Protein AF-A0A9Q0E4S2-F1 (afdb_monomer_lite)

Radius of gyration: 23.1 Å; chains: 1; bounding box: 43×35×52 Å

Foldseek 3Di:
DVVLVVVLVVVCPPDDPVVSVVSSVVCVVCVVVDDPDPVSPPDDPPDDDDDPDDDDDDDDDDDPPVCPVVVVVVVVD

Sequence (77 aa):
MAALREIWQRGASDLEGQQQQQLWKLLIGYQGCFSWEEEELGQTPLVQHSINTMPIRQRPQCLPLGRQEAAERALVA

Structure (mmCIF, N/CA/C/O backbone):
data_AF-A0A9Q0E4S2-F1
#
_entry.id   AF-A0A9Q0E4S2-F1
#
loop_
_atom_site.group_PDB
_atom_site.id
_atom_site.type_symbol
_atom_site.label_atom_id
_atom_site.label_alt_id
_atom_site.label_comp_id
_atom_site.label_asym_id
_atom_site.label_entity_id
_atom_site.label_seq_id
_atom_site.pdbx_PDB_ins_code
_atom_site.Cartn_x
_atom_site.Cartn_y
_atom_site.Cartn_z
_atom_site.occupancy
_atom_site.B_iso_or_equiv
_atom_site.auth_seq_id
_atom_site.auth_comp_id
_atom_site.auth_asym_id
_atom_site.auth_atom_id
_atom_site.pdbx_PDB_model_num
ATOM 1 N N . MET A 1 1 ? -1.730 2.825 12.823 1.00 63.88 1 MET A N 1
ATOM 2 C CA . MET A 1 1 ? -2.487 3.181 14.057 1.00 63.88 1 MET A CA 1
ATOM 3 C C . MET A 1 1 ? -2.887 4.658 14.125 1.00 63.88 1 MET A C 1
ATOM 5 O O . MET A 1 1 ? -4.017 4.923 14.515 1.00 63.88 1 MET A O 1
ATOM 9 N N . ALA A 1 2 ? -2.015 5.613 13.767 1.00 81.81 2 ALA A N 1
ATOM 10 C CA . ALA A 1 2 ? -2.354 7.046 13.779 1.00 81.81 2 ALA A CA 1
ATOM 11 C C . ALA A 1 2 ? -3.517 7.401 12.828 1.00 81.81 2 ALA A C 1
ATOM 13 O O . ALA A 1 2 ? -4.504 7.977 13.272 1.00 81.81 2 ALA A O 1
ATOM 14 N N . ALA A 1 3 ? -3.461 6.944 11.574 1.00 85.31 3 ALA A N 1
ATOM 15 C CA . ALA A 1 3 ? -4.511 7.186 10.580 1.00 85.31 3 ALA A CA 1
ATOM 16 C C . ALA A 1 3 ? -5.882 6.588 10.972 1.00 85.31 3 ALA A C 1
ATOM 18 O O . ALA A 1 3 ? -6.920 7.211 10.778 1.00 85.31 3 ALA A O 1
ATOM 19 N N . LEU A 1 4 ? -5.902 5.422 11.633 1.00 88.19 4 LEU A N 1
ATOM 20 C CA . LEU A 1 4 ? -7.135 4.835 12.177 1.00 88.19 4 LEU A CA 1
ATOM 21 C C . LEU A 1 4 ? -7.796 5.738 13.228 1.00 88.19 4 LEU A C 1
ATOM 23 O O . LEU A 1 4 ? -9.019 5.860 13.269 1.00 88.19 4 LEU A O 1
ATOM 27 N N . ARG A 1 5 ? -6.984 6.365 14.092 1.00 89.50 5 ARG A N 1
ATOM 28 C CA . ARG A 1 5 ? -7.474 7.305 15.109 1.00 89.50 5 ARG A CA 1
ATOM 29 C C . ARG A 1 5 ? -7.997 8.585 14.478 1.00 89.50 5 ARG A C 1
ATOM 31 O O . ARG A 1 5 ? -8.991 9.103 14.965 1.00 89.50 5 ARG A O 1
ATOM 38 N N . GLU A 1 6 ? -7.373 9.059 13.406 1.00 90.62 6 GLU A N 1
ATOM 39 C CA . GLU A 1 6 ? -7.856 10.218 12.656 1.00 90.62 6 GLU A CA 1
ATOM 40 C C . GLU A 1 6 ? -9.229 9.943 12.028 1.00 90.62 6 GLU A C 1
ATOM 42 O O . GLU A 1 6 ? -10.166 10.717 12.224 1.00 90.62 6 GLU A O 1
ATOM 47 N N . ILE A 1 7 ? -9.388 8.806 11.342 1.00 89.56 7 ILE A N 1
ATOM 48 C CA . ILE A 1 7 ? -10.675 8.398 10.755 1.00 89.56 7 ILE A CA 1
ATOM 49 C C . ILE A 1 7 ? -11.736 8.251 11.847 1.00 89.56 7 ILE A C 1
ATOM 51 O O . ILE A 1 7 ? -12.856 8.740 11.695 1.00 89.56 7 ILE A O 1
ATOM 55 N N . TRP A 1 8 ? -11.377 7.619 12.968 1.00 92.50 8 TRP A N 1
ATOM 56 C CA . TRP A 1 8 ? -12.276 7.500 14.109 1.00 92.50 8 TRP A CA 1
ATOM 57 C C . TRP A 1 8 ? -12.667 8.871 14.664 1.00 92.50 8 TRP A C 1
ATOM 59 O O . TRP A 1 8 ? -13.850 9.111 14.854 1.00 92.50 8 TRP A O 1
ATOM 69 N N . GLN A 1 9 ? -11.720 9.794 14.860 1.00 92.62 9 GLN A N 1
ATOM 70 C CA . GLN A 1 9 ? -12.003 11.144 15.361 1.00 92.62 9 GLN A CA 1
ATOM 71 C C . GLN A 1 9 ? -12.938 11.918 14.432 1.00 92.62 9 GLN A C 1
ATOM 73 O O . GLN A 1 9 ? -13.860 12.567 14.914 1.00 92.62 9 GLN A O 1
ATOM 78 N N . ARG A 1 10 ? -12.743 11.814 13.113 1.00 91.00 10 ARG A N 1
ATOM 79 C CA . ARG A 1 10 ? -13.617 12.461 12.122 1.00 91.00 10 ARG A CA 1
ATOM 80 C C . ARG A 1 10 ? -15.027 11.869 12.132 1.00 91.00 10 ARG A C 1
ATOM 82 O O . ARG A 1 10 ? -15.996 12.615 12.030 1.00 91.00 10 ARG A O 1
ATOM 89 N N . GLY A 1 11 ? -15.141 10.547 12.260 1.00 88.06 11 GLY A N 1
ATOM 90 C CA . GLY A 1 11 ? -16.422 9.836 12.246 1.00 88.06 11 GLY A CA 1
ATOM 91 C C . GLY A 1 11 ? -17.160 9.802 13.588 1.00 88.06 11 GLY A C 1
ATOM 92 O O . GLY A 1 11 ? -18.363 9.579 13.600 1.00 88.06 11 GLY A O 1
ATOM 93 N N . ALA A 1 12 ? -16.469 10.010 14.712 1.00 90.69 12 ALA A N 1
ATOM 94 C CA . ALA A 1 12 ? -17.036 9.900 16.058 1.00 90.69 12 ALA A CA 1
ATOM 95 C C . ALA A 1 12 ? -17.772 11.162 16.536 1.00 90.69 12 ALA A C 1
ATOM 97 O O . ALA A 1 12 ? -18.497 11.082 17.527 1.00 90.69 12 ALA A O 1
ATOM 98 N N . SER A 1 13 ? -17.595 12.294 15.845 1.00 87.38 13 SER A N 1
ATOM 99 C CA . SER A 1 13 ? -18.131 13.616 16.205 1.00 87.38 13 SER A CA 1
ATOM 100 C C . SER A 1 13 ? -19.641 13.614 16.467 1.00 87.38 13 SER A C 1
ATOM 102 O O . SER A 1 13 ? -20.094 14.222 17.432 1.00 87.38 13 SER A O 1
ATOM 104 N N . ASP A 1 14 ? -20.391 12.883 15.638 1.00 89.50 14 ASP A N 1
ATOM 105 C CA . ASP A 1 14 ? -21.860 12.853 15.642 1.00 89.50 14 ASP A CA 1
ATOM 106 C C . ASP A 1 14 ? -22.426 11.513 16.153 1.00 89.50 14 ASP A C 1
ATOM 108 O O . ASP A 1 14 ? -23.597 11.201 15.939 1.00 89.50 14 ASP A O 1
ATOM 112 N N . LEU A 1 15 ? -21.592 10.686 16.799 1.00 91.81 15 LEU A N 1
ATOM 113 C CA . LEU A 1 15 ? -21.962 9.346 17.257 1.00 91.81 15 LEU A CA 1
ATOM 114 C C . LEU A 1 15 ? -22.114 9.281 18.776 1.00 91.81 15 LEU A C 1
ATOM 116 O O . LEU A 1 15 ? -21.292 9.801 19.531 1.00 91.81 15 LEU A O 1
ATOM 120 N N . GLU A 1 16 ? -23.119 8.540 19.232 1.00 91.94 16 GLU A N 1
ATOM 121 C CA . GLU A 1 16 ? -23.298 8.214 20.647 1.00 91.94 16 GLU A CA 1
ATOM 122 C C . GLU A 1 16 ? -22.233 7.215 21.131 1.00 91.94 16 GLU A C 1
ATOM 124 O O . GLU A 1 16 ? -21.663 6.454 20.348 1.00 91.94 16 GLU A O 1
ATOM 129 N N . GLY A 1 17 ? -21.980 7.150 22.443 1.00 89.38 17 GLY A N 1
ATOM 130 C CA . GLY A 1 17 ? -20.878 6.350 23.003 1.00 89.38 17 GLY A CA 1
ATOM 131 C C . GLY A 1 17 ? -20.878 4.868 22.590 1.00 89.38 17 GLY A C 1
ATOM 132 O O . GLY A 1 17 ? -19.818 4.288 22.350 1.00 89.38 17 GLY A O 1
ATOM 133 N N . GLN A 1 18 ? -22.053 4.253 22.427 1.00 92.56 18 GLN A N 1
ATOM 134 C CA . GLN A 1 18 ? -22.162 2.878 21.927 1.00 92.56 18 GLN A CA 1
ATOM 135 C C . GLN A 1 18 ? -21.801 2.768 20.435 1.00 92.56 18 GLN A C 1
ATOM 137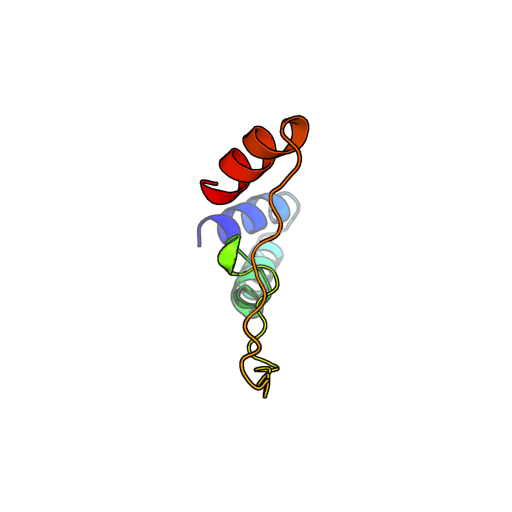 O O . GLN A 1 18 ? -21.128 1.820 20.024 1.00 92.56 18 GLN A O 1
ATOM 142 N N . GLN A 1 19 ? -22.200 3.750 19.629 1.00 92.94 19 GLN A N 1
ATOM 143 C CA . GLN A 1 19 ? -21.897 3.808 18.200 1.00 92.94 19 GLN A CA 1
ATOM 144 C C . GLN A 1 19 ? -20.408 4.092 17.959 1.00 92.94 19 GLN A C 1
ATOM 146 O O . GLN A 1 19 ? -19.797 3.476 17.089 1.00 92.94 19 GLN A O 1
ATOM 151 N N . GLN A 1 20 ? -19.782 4.934 18.785 1.00 93.38 20 GLN A N 1
ATOM 152 C CA . GLN A 1 20 ? -18.337 5.186 18.742 1.00 93.38 20 GLN A CA 1
ATOM 153 C C . GLN A 1 20 ? -17.517 3.911 18.988 1.00 93.38 20 GLN A C 1
ATOM 155 O O . GLN A 1 20 ? -16.505 3.672 18.318 1.00 93.38 20 GLN A O 1
ATOM 160 N N . GLN A 1 21 ? -17.962 3.064 19.923 1.00 93.56 21 GLN A N 1
ATOM 161 C CA . GLN A 1 21 ? -17.340 1.761 20.176 1.00 93.56 21 GLN A CA 1
ATOM 162 C C . GLN A 1 21 ? -17.547 0.785 19.013 1.00 93.56 21 GLN A C 1
ATOM 164 O O . GLN A 1 21 ? -16.628 0.037 18.672 1.00 93.56 21 GLN A O 1
ATOM 169 N N . GLN A 1 22 ? -18.733 0.777 18.399 1.00 94.50 22 GLN A N 1
ATOM 170 C CA . GLN A 1 22 ? -19.006 -0.037 17.211 1.00 94.50 22 GLN A CA 1
ATOM 171 C C . GLN A 1 22 ? -1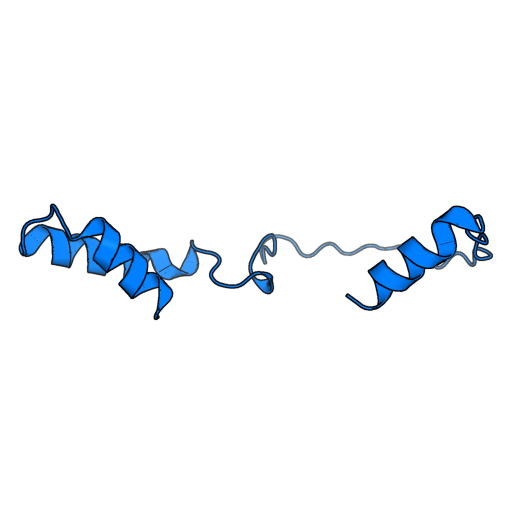8.146 0.400 16.021 1.00 94.50 22 GLN A C 1
ATOM 173 O O . GLN A 1 22 ? -17.545 -0.455 15.370 1.00 94.50 22 GLN A O 1
ATOM 178 N N . LEU A 1 23 ? -18.010 1.709 15.794 1.00 93.25 23 LEU A N 1
ATOM 179 C CA . LEU A 1 23 ? -17.135 2.270 14.768 1.00 93.25 23 LEU A CA 1
ATOM 180 C C . LEU A 1 23 ? -15.684 1.833 14.983 1.00 93.25 23 LEU A C 1
ATOM 182 O O . LEU A 1 23 ? -15.042 1.358 14.051 1.00 93.25 23 LEU A O 1
ATOM 186 N N . TRP A 1 24 ? -15.172 1.934 16.213 1.00 94.00 24 TRP A N 1
ATOM 187 C CA . TRP A 1 24 ? -13.803 1.515 16.521 1.00 94.00 24 TRP A CA 1
ATOM 188 C C . TRP A 1 24 ? -13.569 0.023 16.243 1.00 94.00 24 TRP A C 1
ATOM 190 O O . TRP A 1 24 ? -12.572 -0.347 15.622 1.00 94.00 24 TRP A O 1
ATOM 200 N N . LYS A 1 25 ? -14.516 -0.838 16.643 1.00 95.00 25 LYS A N 1
ATOM 201 C CA . LYS A 1 25 ? -14.464 -2.279 16.345 1.00 95.00 25 LYS A CA 1
ATOM 202 C C . LYS A 1 25 ? -14.455 -2.553 14.842 1.00 95.00 25 LYS A C 1
ATOM 204 O O . LYS A 1 25 ? -13.711 -3.422 14.396 1.00 95.00 25 LYS A O 1
ATOM 209 N N . LEU A 1 26 ? -15.252 -1.813 14.072 1.00 94.44 26 LEU A N 1
ATOM 210 C CA . LEU A 1 26 ? -15.331 -1.958 12.621 1.00 94.44 26 LEU A CA 1
ATOM 211 C C . LEU A 1 26 ? -14.028 -1.514 11.942 1.00 94.44 26 LEU A C 1
ATOM 213 O O . LEU A 1 26 ? -13.488 -2.252 11.124 1.00 94.44 26 LEU A O 1
ATOM 217 N N . LEU A 1 27 ? -13.476 -0.365 12.337 1.00 93.12 27 LEU A N 1
ATOM 218 C CA . LEU A 1 27 ? -12.209 0.137 11.800 1.00 93.12 27 LEU A CA 1
ATOM 219 C C . LEU A 1 27 ? -11.045 -0.827 12.064 1.00 93.12 27 LEU A C 1
ATOM 221 O O . LEU A 1 27 ? -10.236 -1.053 11.171 1.00 93.12 27 LEU A O 1
ATOM 225 N N . ILE A 1 28 ? -10.974 -1.427 13.258 1.00 92.69 28 ILE A N 1
ATOM 226 C CA . ILE A 1 28 ? -9.959 -2.449 13.563 1.00 92.69 28 ILE A CA 1
ATOM 227 C C . ILE A 1 28 ? -10.195 -3.717 12.737 1.00 92.69 28 ILE A C 1
ATOM 229 O O . ILE A 1 28 ? -9.252 -4.249 12.154 1.00 92.69 28 ILE A O 1
ATOM 233 N N . GLY A 1 29 ? -11.441 -4.199 12.675 1.00 94.06 29 GLY A N 1
ATOM 234 C CA . GLY A 1 29 ? -11.783 -5.435 11.969 1.00 94.06 29 GLY A CA 1
ATOM 235 C C . GLY A 1 29 ? -11.451 -5.393 10.477 1.00 94.06 29 GLY A C 1
ATOM 236 O O . GLY A 1 29 ? -11.058 -6.409 9.912 1.00 94.06 29 GLY A O 1
ATOM 237 N N . TYR A 1 30 ? -11.545 -4.212 9.865 1.00 90.44 30 TYR A N 1
ATOM 238 C CA . TYR A 1 30 ? -11.267 -3.997 8.446 1.00 90.44 30 TYR A CA 1
ATOM 239 C C . TYR A 1 30 ? -10.005 -3.161 8.195 1.00 90.44 30 TYR A C 1
ATOM 241 O O . TYR A 1 30 ? -9.852 -2.606 7.109 1.00 90.44 30 TYR A O 1
ATOM 249 N N . GLN A 1 31 ? -9.066 -3.077 9.152 1.00 87.94 31 GLN A N 1
ATOM 250 C CA . GLN A 1 31 ? -7.874 -2.229 8.981 1.00 87.94 31 GLN A CA 1
ATOM 251 C C . GLN A 1 31 ? -7.044 -2.606 7.741 1.00 87.94 31 GLN A C 1
ATOM 253 O O . GLN A 1 31 ? -6.397 -1.747 7.155 1.00 87.94 31 GLN A O 1
ATOM 258 N N . GLY A 1 32 ? -7.055 -3.890 7.361 1.00 82.44 32 GLY A N 1
ATOM 259 C CA . GLY A 1 32 ? -6.309 -4.418 6.215 1.00 82.44 32 GLY A CA 1
ATOM 260 C C . GLY A 1 32 ? -6.955 -4.135 4.857 1.00 82.44 32 GLY A C 1
ATOM 261 O O . GLY A 1 32 ? -6.390 -4.508 3.837 1.00 82.44 32 GLY A O 1
ATOM 262 N N . CYS A 1 33 ? -8.135 -3.510 4.827 1.00 84.00 33 CYS A N 1
ATOM 263 C CA . CYS A 1 33 ? -8.773 -3.063 3.588 1.00 84.00 33 CYS A CA 1
ATOM 264 C C . CYS A 1 33 ? -8.319 -1.663 3.156 1.00 84.00 33 CYS A C 1
ATOM 266 O O . CYS A 1 33 ? -8.628 -1.245 2.043 1.00 84.00 33 CYS A O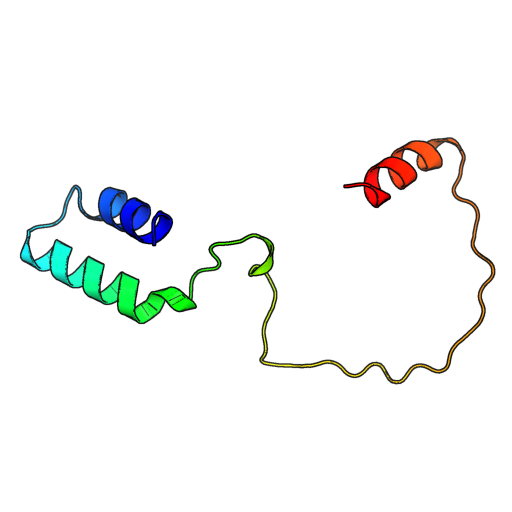 1
ATOM 268 N N . PHE A 1 34 ? -7.634 -0.928 4.032 1.00 83.19 34 PHE A N 1
ATOM 269 C CA . PHE A 1 34 ? -7.126 0.406 3.743 1.00 83.19 34 PHE A CA 1
ATOM 270 C C . PHE A 1 34 ? -5.650 0.318 3.357 1.00 83.19 34 PHE A C 1
ATOM 272 O O . PHE A 1 34 ? -4.888 -0.378 4.023 1.00 83.19 34 PHE A O 1
ATOM 279 N N . SER A 1 35 ? -5.262 1.046 2.313 1.00 80.81 35 SER A N 1
ATOM 280 C CA . SER A 1 35 ? -3.864 1.337 1.995 1.00 80.81 35 SER A CA 1
ATOM 281 C C . SER A 1 35 ? -3.441 2.575 2.782 1.00 80.81 35 SER A C 1
ATOM 283 O O . SER A 1 35 ? -3.972 3.667 2.543 1.00 80.81 35 SER A O 1
ATOM 285 N N . TRP A 1 36 ? -2.548 2.406 3.750 1.00 80.06 36 TRP A N 1
ATOM 286 C CA . TRP A 1 36 ? -2.083 3.490 4.619 1.00 80.06 36 TRP A CA 1
ATOM 287 C C . TRP A 1 36 ? -0.857 4.196 4.049 1.00 80.06 36 TRP A C 1
ATOM 289 O O . TRP A 1 36 ? -0.665 5.384 4.309 1.00 80.06 36 TRP A O 1
ATOM 299 N N . GLU A 1 37 ? -0.055 3.458 3.287 1.00 78.75 37 GLU A N 1
ATOM 300 C CA . GLU A 1 37 ? 1.189 3.915 2.677 1.00 78.75 37 GLU A CA 1
ATOM 301 C C . GLU A 1 37 ? 1.068 3.900 1.147 1.00 78.75 37 GLU A C 1
ATOM 303 O O . GLU A 1 37 ? 0.237 3.184 0.574 1.00 78.75 37 GLU A O 1
ATOM 308 N N . GLU A 1 38 ? 1.877 4.715 0.472 1.00 75.12 38 GLU A N 1
ATOM 309 C CA . GLU A 1 38 ? 1.858 4.814 -0.992 1.00 75.12 38 GLU A CA 1
ATOM 310 C C . GLU A 1 38 ? 2.351 3.510 -1.638 1.00 75.12 38 GLU A C 1
ATOM 312 O O . GLU A 1 38 ? 1.885 3.101 -2.699 1.00 75.12 38 GLU A O 1
ATOM 317 N N . GLU A 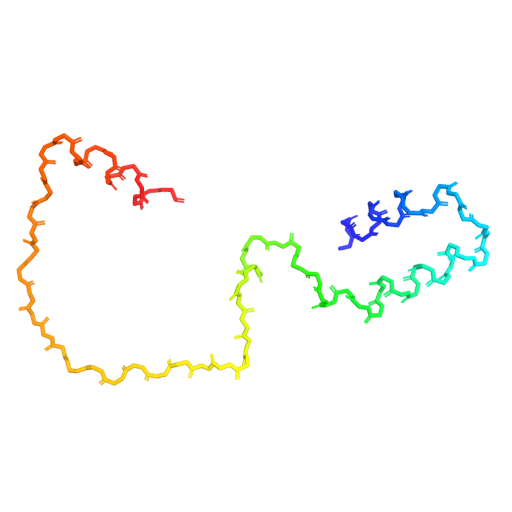1 39 ? 3.212 2.786 -0.929 1.00 72.94 39 GLU A N 1
ATOM 318 C CA . GLU A 1 39 ? 3.734 1.478 -1.298 1.00 72.94 39 GLU A CA 1
ATOM 319 C C . GLU A 1 39 ? 2.6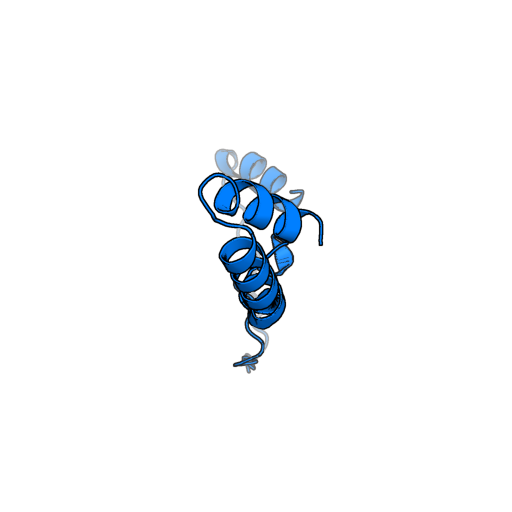65 0.374 -1.258 1.00 72.94 39 GLU A C 1
ATOM 321 O O . GLU A 1 39 ? 2.766 -0.609 -1.996 1.00 72.94 39 GLU A O 1
ATOM 326 N N . GLU A 1 40 ? 1.626 0.530 -0.430 1.00 70.38 40 GLU A N 1
ATOM 327 C CA . GLU A 1 40 ? 0.511 -0.421 -0.323 1.00 70.38 40 GLU A CA 1
ATOM 328 C C . GLU A 1 40 ? -0.533 -0.222 -1.439 1.00 70.38 40 GLU A C 1
ATOM 330 O O . GLU A 1 40 ? -1.373 -1.096 -1.679 1.00 70.38 40 GLU A O 1
ATOM 335 N N . LEU A 1 41 ? -0.497 0.911 -2.151 1.00 73.62 41 LEU A N 1
ATOM 336 C CA . LEU A 1 41 ? -1.431 1.214 -3.233 1.00 73.62 41 LEU A CA 1
ATOM 337 C C . LEU A 1 41 ? -1.138 0.367 -4.479 1.00 73.62 41 LEU A C 1
ATOM 339 O O . LEU A 1 41 ? -0.060 0.396 -5.066 1.00 73.62 41 LEU A O 1
ATOM 343 N N . GLY A 1 42 ? -2.148 -0.383 -4.925 1.00 70.56 42 GLY A N 1
ATOM 344 C CA . GLY A 1 42 ? -2.102 -1.135 -6.183 1.00 70.56 42 GLY A CA 1
ATOM 345 C C . GLY A 1 42 ? -1.340 -2.462 -6.125 1.00 70.56 42 GLY A C 1
ATOM 346 O O . GLY A 1 42 ? -1.344 -3.199 -7.113 1.00 70.56 42 GLY A O 1
ATOM 347 N N . GLN A 1 43 ? -0.744 -2.819 -4.985 1.00 69.88 43 GLN A N 1
ATOM 348 C CA . GLN A 1 43 ? -0.162 -4.143 -4.785 1.00 69.88 43 GLN A CA 1
ATOM 349 C C . GLN A 1 43 ? -1.241 -5.121 -4.318 1.00 69.88 43 GLN A C 1
ATOM 351 O O . GLN A 1 43 ? -1.889 -4.920 -3.294 1.00 69.88 43 GLN A O 1
ATOM 356 N N . THR A 1 44 ? -1.438 -6.213 -5.060 1.00 74.44 44 THR A N 1
ATOM 357 C CA . THR A 1 44 ? -2.289 -7.319 -4.607 1.00 74.44 44 THR A CA 1
ATOM 358 C C . THR A 1 44 ? -1.490 -8.618 -4.635 1.00 74.44 44 THR A C 1
ATOM 360 O O . THR A 1 44 ? -0.889 -8.940 -5.659 1.00 74.44 44 THR A O 1
ATOM 363 N N . PRO A 1 45 ? -1.488 -9.413 -3.551 1.00 70.75 45 PRO A N 1
ATOM 364 C CA . PRO A 1 45 ? -0.816 -10.713 -3.544 1.00 70.75 45 PRO A CA 1
ATOM 365 C C . PRO A 1 45 ? -1.607 -11.791 -4.307 1.00 70.75 45 PRO A C 1
ATOM 367 O O . PRO A 1 45 ? -1.188 -12.942 -4.360 1.00 70.75 45 PRO A O 1
ATOM 370 N N . LEU A 1 46 ? -2.768 -11.441 -4.874 1.00 81.69 46 LEU A N 1
ATOM 371 C CA . LEU A 1 46 ? -3.698 -12.368 -5.523 1.00 81.69 46 LEU A CA 1
ATOM 372 C C . LEU A 1 46 ? -3.084 -13.060 -6.743 1.00 81.69 46 LEU A C 1
ATOM 374 O O . LEU A 1 46 ? -3.390 -14.224 -7.002 1.00 81.69 46 LEU A O 1
ATOM 378 N N . VAL A 1 47 ? -2.251 -12.345 -7.505 1.00 84.19 47 VAL A N 1
ATOM 379 C CA . VAL A 1 47 ? -1.684 -12.844 -8.760 1.00 84.19 47 VAL A CA 1
ATOM 380 C C . VAL A 1 47 ? -0.230 -12.408 -8.886 1.00 84.19 47 VAL A C 1
ATOM 382 O O . VAL A 1 47 ? 0.071 -11.229 -9.042 1.00 84.19 47 VAL A O 1
ATOM 385 N N . GLN A 1 48 ? 0.680 -13.381 -8.885 1.00 84.69 48 GLN A N 1
ATOM 386 C CA . GLN A 1 48 ? 2.072 -13.163 -9.260 1.00 84.69 48 GLN A CA 1
ATOM 387 C C . GLN A 1 48 ? 2.241 -13.488 -10.747 1.00 84.69 48 GLN A C 1
ATOM 389 O O . GLN A 1 48 ? 2.163 -14.647 -11.159 1.00 84.69 48 GLN A O 1
ATOM 394 N N . HIS A 1 49 ? 2.457 -12.466 -11.575 1.00 83.81 49 HIS A N 1
ATOM 395 C CA . HIS A 1 49 ? 2.698 -12.668 -13.001 1.00 83.81 49 HIS A CA 1
ATOM 396 C C . HIS A 1 49 ? 4.117 -13.204 -13.238 1.00 83.81 49 HIS A C 1
ATOM 398 O O . HIS A 1 49 ? 5.098 -12.603 -12.806 1.00 83.81 49 HIS A O 1
ATOM 404 N N . SER A 1 50 ? 4.231 -14.318 -13.965 1.00 89.25 50 SER A N 1
ATOM 405 C CA . SER A 1 50 ? 5.507 -14.800 -14.501 1.00 89.25 50 SER A CA 1
ATOM 406 C C . SER A 1 50 ? 5.595 -14.419 -15.975 1.00 89.25 50 SER A C 1
ATOM 408 O O . SER A 1 50 ? 4.820 -14.903 -16.800 1.00 89.25 50 SER A O 1
ATOM 410 N N . ILE A 1 51 ? 6.516 -13.515 -16.305 1.00 88.19 51 ILE A N 1
ATOM 411 C CA . ILE A 1 51 ? 6.767 -13.103 -17.686 1.00 88.19 51 ILE A CA 1
ATOM 412 C C . ILE A 1 51 ? 7.897 -13.977 -18.229 1.00 88.19 51 ILE A C 1
ATOM 414 O O . ILE A 1 51 ? 9.067 -13.753 -17.930 1.00 88.19 51 ILE A O 1
ATOM 418 N N . ASN A 1 52 ? 7.545 -14.988 -19.024 1.00 88.50 52 ASN A N 1
ATOM 419 C CA . ASN A 1 52 ? 8.521 -15.828 -19.714 1.00 88.50 52 ASN A CA 1
ATOM 420 C C . ASN A 1 52 ? 8.917 -15.186 -21.051 1.00 88.50 52 ASN A C 1
ATOM 422 O O . ASN A 1 52 ? 8.379 -15.533 -22.105 1.00 88.50 52 ASN A O 1
ATOM 426 N N . THR A 1 53 ? 9.819 -14.207 -21.005 1.00 84.62 53 THR A N 1
ATOM 427 C CA . THR A 1 53 ? 10.383 -13.572 -22.201 1.00 84.62 53 THR A CA 1
ATOM 428 C C . THR A 1 53 ? 11.847 -13.951 -22.372 1.00 84.62 53 THR A C 1
ATOM 430 O O . THR A 1 53 ? 12.652 -13.887 -21.445 1.00 84.62 53 THR A O 1
ATOM 433 N N . MET A 1 54 ? 12.214 -14.331 -23.595 1.00 88.75 54 MET A N 1
ATOM 434 C CA . MET A 1 54 ? 13.617 -14.496 -23.963 1.00 88.75 54 MET A CA 1
ATOM 435 C C . MET A 1 54 ? 14.277 -13.112 -24.064 1.00 88.75 54 MET A C 1
ATOM 437 O O . MET A 1 54 ? 13.657 -12.186 -24.594 1.00 88.75 54 MET A O 1
ATOM 441 N N . PRO A 1 55 ? 15.525 -12.939 -23.599 1.00 88.50 55 PRO A N 1
ATOM 442 C CA . PRO A 1 55 ? 16.186 -11.643 -23.639 1.00 88.50 55 PRO A CA 1
ATOM 443 C C . PRO A 1 55 ? 16.485 -11.235 -25.086 1.00 88.50 55 PRO A C 1
ATOM 445 O O . PRO A 1 55 ? 17.192 -11.933 -25.813 1.00 88.50 55 PRO A O 1
ATOM 448 N N . ILE A 1 56 ? 15.979 -10.070 -25.495 1.00 88.88 56 ILE A N 1
ATOM 449 C CA . ILE A 1 56 ? 16.275 -9.460 -26.796 1.00 88.88 56 ILE A CA 1
ATOM 450 C C . ILE A 1 56 ? 17.109 -8.206 -26.549 1.00 88.88 56 ILE A C 1
ATOM 452 O O . ILE A 1 56 ? 16.660 -7.264 -25.900 1.00 88.88 56 ILE A O 1
ATOM 456 N N . ARG A 1 57 ? 18.331 -8.166 -27.089 1.00 88.25 57 ARG A N 1
ATOM 457 C CA . ARG A 1 57 ? 19.190 -6.983 -26.980 1.00 88.25 57 ARG A CA 1
ATOM 458 C C . ARG A 1 57 ? 18.724 -5.912 -27.963 1.00 88.25 57 ARG A C 1
ATOM 460 O O . ARG A 1 57 ? 18.959 -6.022 -29.163 1.00 88.25 57 ARG A O 1
ATOM 467 N N . GLN A 1 58 ? 18.118 -4.853 -27.444 1.00 87.31 58 GLN A N 1
ATOM 468 C CA . GLN A 1 58 ? 17.788 -3.652 -28.210 1.00 87.31 58 GLN A CA 1
ATOM 469 C C . GLN A 1 58 ? 18.823 -2.556 -27.930 1.00 87.31 58 GLN A C 1
ATOM 4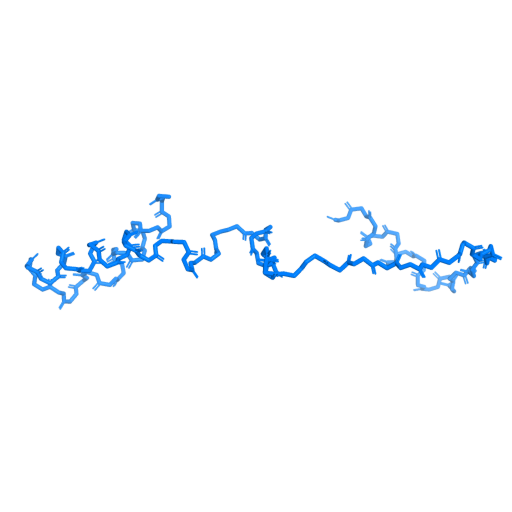71 O O . GLN A 1 58 ? 19.315 -2.423 -26.810 1.00 87.31 58 GLN A O 1
ATOM 476 N N . ARG A 1 59 ? 19.201 -1.783 -28.956 1.00 89.25 59 ARG A N 1
ATOM 477 C CA . ARG A 1 59 ? 20.028 -0.586 -28.748 1.00 89.25 59 ARG A CA 1
ATOM 478 C C . ARG A 1 59 ? 19.149 0.492 -28.098 1.00 89.25 59 ARG A C 1
ATOM 480 O O . ARG A 1 59 ? 18.062 0.726 -28.626 1.00 89.25 59 ARG A O 1
ATOM 487 N N . PRO A 1 60 ? 19.589 1.146 -27.009 1.00 87.62 60 PRO A N 1
ATOM 488 C CA . PRO A 1 60 ? 18.860 2.276 -26.445 1.00 87.62 60 PRO A CA 1
ATOM 489 C C . PRO A 1 60 ? 18.627 3.342 -27.516 1.00 87.62 60 PRO A C 1
ATOM 491 O O . PRO A 1 60 ? 19.545 3.673 -28.270 1.00 87.62 60 PRO A O 1
ATOM 494 N N . GLN A 1 61 ? 17.409 3.870 -27.597 1.00 87.12 61 GLN A N 1
ATOM 495 C CA . GLN A 1 61 ? 17.136 5.040 -28.426 1.00 87.12 61 GLN A CA 1
ATOM 496 C C . GLN A 1 61 ? 17.457 6.294 -27.615 1.00 87.12 61 GLN A C 1
ATOM 498 O O . GLN A 1 61 ? 16.966 6.453 -26.499 1.00 87.12 61 GLN A O 1
ATOM 503 N N . CYS A 1 62 ? 18.282 7.186 -28.166 1.00 85.25 62 CYS A N 1
ATOM 504 C CA . CYS A 1 62 ? 18.547 8.473 -27.532 1.00 85.25 62 CYS A CA 1
ATOM 505 C C . CYS A 1 62 ? 17.262 9.308 -27.499 1.00 85.25 62 CYS A C 1
ATOM 507 O O . CYS A 1 62 ? 16.601 9.482 -28.525 1.00 85.25 62 CYS A O 1
ATOM 509 N N . LEU A 1 63 ? 16.930 9.858 -26.332 1.00 90.50 63 LEU A N 1
ATOM 510 C CA . LEU A 1 63 ? 15.826 10.803 -26.202 1.00 90.50 63 LEU A CA 1
ATOM 511 C C . LEU A 1 63 ? 16.183 12.134 -26.894 1.00 90.50 63 LEU A C 1
ATOM 513 O O . LEU A 1 63 ? 17.341 12.559 -26.827 1.00 90.50 63 LEU A O 1
ATOM 517 N N . PRO A 1 64 ? 15.221 12.826 -27.534 1.00 93.06 64 PRO A N 1
ATOM 518 C CA . PRO A 1 64 ? 15.437 14.173 -28.067 1.00 93.06 64 PRO A CA 1
ATOM 519 C C . PRO A 1 64 ? 15.883 15.149 -26.970 1.00 93.06 64 PRO A C 1
ATOM 521 O O . PRO A 1 64 ? 15.353 15.079 -25.863 1.00 93.06 64 PRO A O 1
ATOM 524 N N . LEU A 1 65 ? 16.777 16.097 -27.289 1.00 89.75 65 LEU A N 1
ATOM 525 C CA . LEU A 1 65 ? 17.379 17.036 -26.321 1.00 89.75 65 LEU A CA 1
ATOM 526 C C . LEU A 1 65 ? 16.348 17.705 -25.396 1.00 89.75 65 LEU A C 1
ATOM 528 O O . LEU A 1 65 ? 16.503 17.679 -24.182 1.00 89.75 65 LEU A O 1
ATOM 532 N N . GLY A 1 66 ? 15.240 18.213 -25.947 1.00 92.25 66 GLY A N 1
ATOM 533 C CA . GLY A 1 66 ? 14.190 18.881 -25.163 1.00 92.25 66 GLY A CA 1
ATOM 534 C C . GLY A 1 66 ? 13.418 17.979 -24.187 1.00 92.25 66 GLY A C 1
ATOM 535 O O . GLY A 1 66 ? 12.607 18.481 -23.417 1.00 92.25 66 GLY A O 1
ATOM 536 N N . ARG A 1 67 ? 13.631 16.657 -24.220 1.00 90.50 67 ARG A N 1
ATOM 537 C CA . ARG A 1 67 ? 13.033 15.684 -23.289 1.00 90.50 67 ARG A CA 1
ATOM 538 C C . ARG A 1 67 ? 14.051 15.042 -22.348 1.00 90.50 67 ARG A C 1
ATOM 540 O O . ARG A 1 67 ? 13.631 14.345 -21.431 1.00 90.50 67 ARG A O 1
ATOM 547 N N . GLN A 1 68 ? 15.350 15.259 -22.563 1.00 90.94 68 GLN A N 1
ATOM 548 C CA . GLN A 1 68 ? 16.400 14.639 -21.751 1.00 90.94 68 GLN A CA 1
ATOM 549 C C . GLN A 1 68 ? 16.326 15.116 -20.301 1.00 90.94 68 GLN A C 1
ATOM 551 O O . GLN A 1 68 ? 16.214 14.290 -19.406 1.00 90.94 68 GLN A O 1
ATOM 556 N N . GLU A 1 69 ? 16.241 16.428 -20.076 1.00 90.88 69 GLU A N 1
ATOM 557 C CA . GLU A 1 69 ? 16.195 17.007 -18.725 1.00 90.88 69 GLU A CA 1
ATOM 558 C C . GLU A 1 69 ? 14.971 16.535 -17.916 1.00 90.88 69 GLU A C 1
ATOM 560 O O . GLU A 1 69 ? 15.072 16.216 -16.734 1.00 90.88 69 GLU A O 1
ATOM 565 N N . ALA A 1 70 ? 13.801 16.438 -18.557 1.00 90.75 70 ALA A N 1
ATOM 566 C CA . ALA A 1 70 ? 12.591 15.927 -17.912 1.00 90.75 70 ALA A CA 1
ATOM 567 C C . ALA A 1 70 ? 12.703 14.430 -17.575 1.00 90.75 70 ALA A C 1
ATOM 569 O O . ALA A 1 70 ? 12.257 14.007 -16.510 1.00 90.75 70 ALA A O 1
ATOM 570 N N . ALA A 1 71 ? 13.311 13.639 -18.463 1.00 88.62 71 ALA A N 1
ATOM 571 C CA . ALA A 1 71 ? 13.531 12.214 -18.240 1.00 88.62 71 ALA A CA 1
ATOM 572 C C . ALA A 1 71 ? 14.568 11.953 -17.136 1.00 88.62 71 ALA A C 1
ATOM 574 O O . ALA A 1 71 ? 14.362 11.071 -16.310 1.00 88.62 71 ALA A O 1
ATOM 575 N N . GLU A 1 72 ? 15.643 12.742 -17.080 1.00 89.25 72 GLU A N 1
ATOM 576 C CA . GLU A 1 72 ? 16.653 12.662 -16.019 1.00 89.25 72 GLU A CA 1
ATOM 577 C C . GLU A 1 72 ? 16.051 12.973 -14.646 1.00 89.25 72 GLU A C 1
ATOM 579 O O . GLU A 1 72 ? 16.300 12.243 -13.689 1.00 89.25 72 GLU A O 1
ATOM 584 N N . ARG A 1 73 ? 15.188 13.993 -14.550 1.00 91.50 73 ARG A N 1
ATOM 585 C CA . ARG A 1 73 ? 14.473 14.310 -13.302 1.00 91.50 73 ARG A CA 1
ATOM 586 C C . ARG A 1 73 ? 13.549 13.183 -12.844 1.00 91.50 73 ARG A C 1
ATOM 588 O O . ARG A 1 73 ? 13.453 12.940 -11.648 1.00 91.50 73 ARG A O 1
ATOM 595 N N . ALA A 1 74 ? 12.894 12.495 -13.778 1.00 88.44 74 ALA A N 1
ATOM 596 C CA . ALA A 1 74 ? 11.969 11.407 -13.467 1.00 88.44 74 ALA A CA 1
ATOM 597 C C . ALA A 1 74 ? 12.659 10.115 -12.990 1.00 88.44 74 ALA A C 1
ATOM 599 O O . ALA A 1 74 ? 11.995 9.271 -12.406 1.00 88.44 74 ALA A O 1
ATOM 600 N N . LEU A 1 75 ? 13.962 9.939 -13.243 1.00 83.25 75 LEU A N 1
ATOM 601 C CA . LEU A 1 75 ? 14.719 8.760 -12.793 1.00 83.25 75 LEU A CA 1
ATOM 602 C C . LEU A 1 75 ? 15.263 8.886 -11.361 1.00 83.25 75 LEU A C 1
ATOM 604 O O . LEU A 1 75 ? 15.709 7.889 -10.800 1.00 83.25 75 LEU A O 1
ATOM 608 N N . VAL A 1 76 ? 15.297 10.102 -10.810 1.00 77.00 76 VAL A N 1
ATOM 609 C CA . VAL A 1 76 ? 15.876 10.404 -9.487 1.00 77.00 76 VAL A CA 1
ATOM 610 C C . VAL A 1 76 ? 14.794 10.597 -8.412 1.00 77.00 76 VAL A C 1
ATOM 612 O O . VAL A 1 76 ? 15.118 10.569 -7.226 1.00 77.00 76 VAL A O 1
ATOM 615 N N . ALA A 1 77 ? 13.538 10.798 -8.822 1.00 52.69 77 ALA A N 1
ATOM 616 C CA . ALA A 1 77 ? 12.368 10.869 -7.945 1.00 52.69 77 ALA A CA 1
ATOM 617 C C . ALA A 1 77 ? 11.879 9.465 -7.567 1.00 52.69 77 ALA A C 1
ATOM 619 O O . ALA A 1 77 ? 11.482 9.303 -6.395 1.00 52.69 77 ALA A O 1
#

pLDDT: mean 86.21, std 7.87, range [52.69, 95.0]

Organism: NCBI:txid630683

Secondary structure (DSSP, 8-state):
-HHHHHHHHHHHTT--HHHHHHHHHHHHHTGGGS--SGGGTT--TT-----------PPPPPPPHHHHHHHHHHHH-